Protein AF-A0A369YIW5-F1 (afdb_monomer_lite)

Structure (mmCIF, N/CA/C/O backbone):
data_AF-A0A369YIW5-F1
#
_entry.id   AF-A0A369YIW5-F1
#
loop_
_atom_site.group_PDB
_atom_site.id
_atom_site.type_symbol
_atom_site.label_atom_id
_atom_site.label_alt_id
_atom_site.label_comp_id
_atom_site.label_asym_id
_atom_site.label_entity_id
_atom_site.label_seq_id
_atom_site.pdbx_PDB_ins_code
_atom_site.Cartn_x
_atom_site.Cartn_y
_atom_site.Cartn_z
_atom_site.occupancy
_atom_site.B_iso_or_equiv
_atom_site.auth_seq_id
_atom_site.auth_comp_id
_atom_site.auth_asym_id
_atom_site.auth_atom_id
_atom_site.pdbx_PDB_model_num
ATOM 1 N N . MET A 1 1 ? 7.496 -14.235 -13.574 1.00 60.56 1 MET A N 1
ATOM 2 C CA . MET A 1 1 ? 7.295 -14.690 -12.187 1.00 60.56 1 MET A CA 1
ATOM 3 C C . MET A 1 1 ? 7.348 -13.442 -11.334 1.00 60.56 1 MET A C 1
ATOM 5 O O . MET A 1 1 ? 8.420 -12.864 -11.208 1.00 60.56 1 MET A O 1
ATOM 9 N N . ILE A 1 2 ? 6.187 -12.941 -10.917 1.00 63.47 2 ILE A N 1
ATOM 10 C CA . ILE A 1 2 ? 6.122 -11.843 -9.952 1.00 63.47 2 ILE A CA 1
ATOM 11 C C . ILE A 1 2 ? 6.527 -12.433 -8.592 1.00 63.47 2 ILE A C 1
ATOM 13 O O . ILE A 1 2 ? 6.182 -13.586 -8.328 1.00 63.47 2 ILE A O 1
ATOM 17 N N . PRO A 1 3 ? 7.325 -11.734 -7.771 1.00 75.25 3 PRO A N 1
ATOM 18 C CA . PRO A 1 3 ? 7.659 -12.221 -6.440 1.00 75.25 3 PRO A CA 1
ATOM 19 C C . PRO A 1 3 ? 6.382 -12.380 -5.609 1.00 75.25 3 PRO A C 1
ATOM 21 O O . PRO A 1 3 ? 5.578 -11.455 -5.570 1.00 75.25 3 PRO A O 1
ATOM 24 N N . GLU A 1 4 ? 6.235 -13.502 -4.906 1.00 77.44 4 GLU A N 1
ATOM 25 C CA . GLU A 1 4 ? 5.133 -13.781 -3.960 1.00 77.44 4 GLU A CA 1
ATOM 26 C C . GLU A 1 4 ? 4.878 -12.599 -3.001 1.00 77.44 4 GLU A C 1
ATOM 28 O O . GLU A 1 4 ? 3.745 -12.212 -2.741 1.00 77.44 4 GLU A O 1
ATOM 33 N N . GLN A 1 5 ? 5.949 -11.901 -2.611 1.00 80.00 5 GLN A N 1
ATOM 34 C CA . GLN A 1 5 ? 5.906 -10.705 -1.764 1.00 80.00 5 GLN A CA 1
ATOM 35 C C . GLN A 1 5 ? 5.079 -9.537 -2.334 1.00 80.00 5 GLN A C 1
ATOM 37 O O . GLN A 1 5 ? 4.606 -8.696 -1.571 1.00 80.00 5 GLN A O 1
ATOM 42 N N . VAL A 1 6 ? 4.946 -9.436 -3.661 1.00 79.81 6 VAL A N 1
ATOM 43 C CA . VAL A 1 6 ? 4.126 -8.404 -4.315 1.00 79.81 6 VAL A CA 1
ATOM 44 C C . VAL A 1 6 ? 2.648 -8.778 -4.235 1.00 79.81 6 VAL A C 1
ATOM 46 O O . VAL A 1 6 ? 1.824 -7.905 -3.985 1.00 79.81 6 VAL A O 1
ATOM 49 N N . GLU A 1 7 ? 2.311 -10.059 -4.395 1.00 82.75 7 GLU A N 1
ATOM 50 C CA . GLU A 1 7 ? 0.931 -10.545 -4.273 1.00 82.75 7 GLU A CA 1
ATOM 51 C C . GLU A 1 7 ? 0.416 -10.375 -2.839 1.00 82.75 7 GLU A C 1
ATOM 53 O O . GLU A 1 7 ? -0.674 -9.836 -2.643 1.00 82.75 7 GLU A O 1
ATOM 58 N N . ASP A 1 8 ? 1.243 -10.707 -1.843 1.00 83.62 8 ASP A N 1
ATOM 59 C CA . ASP A 1 8 ? 0.933 -10.477 -0.427 1.00 83.62 8 ASP A CA 1
ATOM 60 C C . ASP A 1 8 ? 0.707 -8.987 -0.127 1.00 83.62 8 ASP A C 1
ATOM 62 O O . ASP A 1 8 ? -0.253 -8.613 0.547 1.00 83.62 8 ASP A O 1
ATOM 66 N N . ALA A 1 9 ? 1.557 -8.107 -0.672 1.00 83.00 9 ALA A N 1
ATOM 67 C CA . ALA A 1 9 ? 1.400 -6.663 -0.510 1.00 83.00 9 ALA A CA 1
ATOM 68 C C . ALA A 1 9 ? 0.083 -6.156 -1.120 1.00 83.00 9 ALA A C 1
ATOM 70 O O . ALA A 1 9 ? -0.610 -5.344 -0.506 1.00 83.00 9 ALA A O 1
ATOM 71 N N . ILE A 1 10 ? -0.279 -6.643 -2.309 1.00 83.31 10 ILE A N 1
ATOM 72 C CA . ILE A 1 10 ? -1.536 -6.302 -2.986 1.00 83.31 10 ILE A CA 1
ATOM 73 C C . ILE A 1 10 ? -2.735 -6.787 -2.165 1.00 83.31 10 ILE A C 1
ATOM 75 O O . ILE A 1 10 ? -3.691 -6.032 -1.993 1.00 83.31 10 ILE A O 1
ATOM 79 N N . ALA A 1 11 ? -2.680 -8.000 -1.613 1.00 86.00 11 ALA A N 1
ATOM 80 C CA . ALA A 1 11 ? -3.744 -8.562 -0.784 1.00 86.00 11 ALA A CA 1
ATOM 81 C C . ALA A 1 11 ? -3.947 -7.781 0.529 1.00 86.00 11 ALA A C 1
ATOM 83 O O . ALA A 1 11 ? -5.092 -7.479 0.890 1.00 86.00 11 ALA A O 1
ATOM 84 N N . ASP A 1 12 ? -2.857 -7.394 1.202 1.00 83.50 12 ASP A N 1
ATOM 85 C CA . ASP A 1 12 ? -2.883 -6.553 2.409 1.00 83.50 12 ASP A CA 1
ATOM 86 C C . ASP A 1 12 ? -3.579 -5.212 2.120 1.00 83.50 12 ASP A C 1
ATOM 88 O O . ASP A 1 12 ? -4.508 -4.795 2.820 1.00 83.50 12 ASP A O 1
ATOM 92 N N . ILE A 1 13 ? -3.164 -4.542 1.042 1.00 85.25 13 ILE A N 1
ATOM 93 C CA . ILE A 1 13 ? -3.722 -3.248 0.637 1.00 85.25 13 ILE A CA 1
ATOM 94 C C . ILE A 1 13 ? -5.187 -3.400 0.222 1.00 85.25 13 ILE A C 1
ATOM 96 O O . ILE A 1 13 ? -6.026 -2.613 0.660 1.00 85.25 13 ILE A O 1
ATOM 100 N N . ALA A 1 14 ? -5.519 -4.408 -0.588 1.00 86.25 14 ALA A N 1
ATOM 101 C CA . ALA A 1 14 ? -6.881 -4.653 -1.0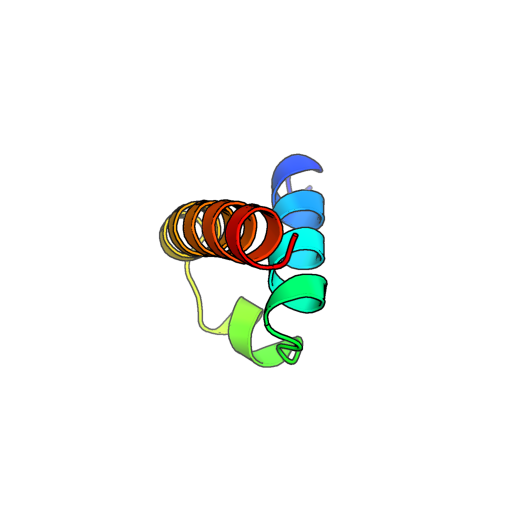54 1.00 86.25 14 ALA A CA 1
ATOM 102 C C . ALA A 1 14 ? -7.836 -4.916 0.114 1.00 86.25 14 ALA A C 1
ATOM 104 O O . ALA A 1 14 ? -8.952 -4.409 0.110 1.00 86.25 14 ALA A O 1
ATOM 105 N N . THR A 1 15 ? -7.396 -5.641 1.143 1.00 84.44 15 THR A N 1
ATOM 106 C CA . THR A 1 15 ? -8.223 -5.948 2.320 1.00 84.44 15 THR A CA 1
ATOM 107 C C . THR A 1 15 ? -8.438 -4.717 3.201 1.00 84.44 15 THR A C 1
ATOM 109 O O . THR A 1 15 ? -9.546 -4.477 3.678 1.00 84.44 15 THR A O 1
ATOM 112 N N . VAL A 1 16 ? -7.405 -3.892 3.396 1.00 85.25 16 VAL A N 1
ATOM 113 C CA . VAL A 1 16 ? -7.509 -2.691 4.241 1.00 85.25 16 VAL A CA 1
ATOM 114 C C . VAL A 1 16 ? -8.251 -1.552 3.534 1.00 85.25 16 VAL A C 1
ATOM 116 O O . VAL A 1 16 ? -9.072 -0.868 4.146 1.00 85.25 16 VAL A O 1
ATOM 119 N N . PHE A 1 17 ? -7.994 -1.341 2.244 1.00 82.25 17 PHE A N 1
ATOM 120 C CA . PHE A 1 17 ? -8.530 -0.213 1.477 1.00 82.25 17 PHE A CA 1
ATOM 121 C C . PHE A 1 17 ? -9.703 -0.573 0.559 1.00 82.25 17 PHE A C 1
ATOM 123 O O . PHE A 1 17 ? -10.300 0.333 -0.022 1.00 82.25 17 PHE A O 1
ATOM 130 N N . HIS A 1 18 ? -10.061 -1.857 0.446 1.00 82.69 18 HIS A N 1
ATOM 131 C CA . HIS A 1 18 ? -11.120 -2.356 -0.444 1.00 82.69 18 HIS A CA 1
ATOM 132 C C . HIS A 1 18 ? -10.923 -1.902 -1.900 1.00 82.69 18 HIS A C 1
ATOM 134 O O . HIS A 1 18 ? -11.870 -1.537 -2.597 1.00 82.69 18 HIS A O 1
ATOM 140 N N . TRP A 1 19 ? -9.666 -1.874 -2.347 1.00 82.44 19 TRP A N 1
ATOM 141 C CA . TRP A 1 19 ? -9.300 -1.424 -3.686 1.00 82.44 19 TRP A CA 1
ATOM 142 C C . TRP A 1 19 ? -9.613 -2.452 -4.766 1.00 82.44 19 TRP A C 1
ATOM 144 O O . TRP A 1 19 ? -9.541 -3.661 -4.553 1.00 82.44 1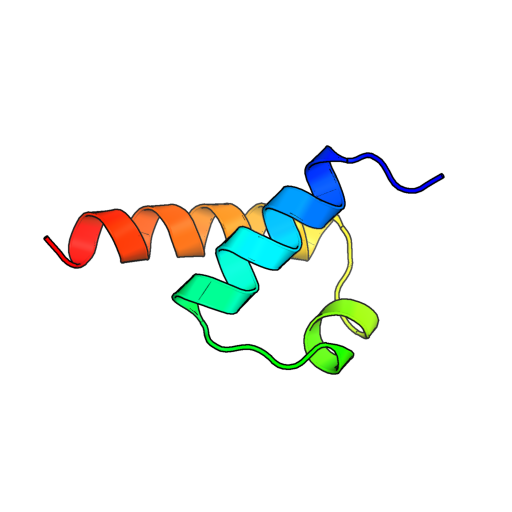9 TRP A O 1
ATOM 154 N N . ALA A 1 20 ? -9.943 -1.942 -5.951 1.00 77.19 20 ALA A N 1
ATOM 155 C CA . ALA A 1 20 ? -10.203 -2.754 -7.125 1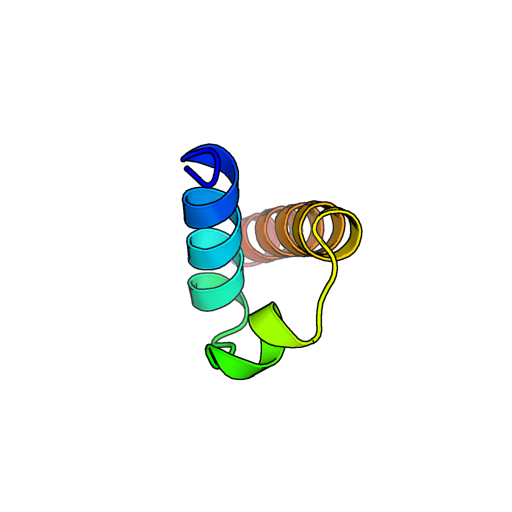.00 77.19 20 ALA A CA 1
ATOM 156 C C . ALA A 1 20 ? -8.887 -3.147 -7.838 1.00 77.19 20 ALA A C 1
ATOM 158 O O . ALA A 1 20 ? -7.922 -2.384 -7.795 1.00 77.19 20 ALA A O 1
ATOM 159 N N . PRO A 1 21 ? -8.844 -4.302 -8.537 1.00 71.31 21 PRO A N 1
ATOM 160 C CA . PRO A 1 21 ? -7.657 -4.800 -9.244 1.00 71.31 21 PRO A CA 1
ATOM 161 C C . PRO A 1 21 ? -7.014 -3.793 -10.210 1.00 71.31 21 PRO A C 1
ATOM 163 O O . PRO A 1 21 ? -5.801 -3.785 -10.374 1.00 71.31 21 PRO A O 1
ATOM 166 N N . ASN A 1 22 ? -7.816 -2.910 -10.816 1.00 78.31 22 ASN A N 1
ATOM 167 C CA . ASN A 1 22 ? -7.339 -1.880 -11.742 1.00 78.31 22 ASN A CA 1
ATOM 168 C C . ASN A 1 22 ? -6.458 -0.815 -11.069 1.00 78.31 22 ASN A C 1
ATOM 170 O O . ASN A 1 22 ? -5.593 -0.248 -11.723 1.00 78.31 22 ASN A O 1
ATOM 174 N N . ALA A 1 23 ? -6.652 -0.556 -9.772 1.00 77.56 23 ALA A N 1
ATOM 175 C CA . ALA A 1 23 ? -5.831 0.394 -9.028 1.00 77.56 23 ALA A CA 1
ATOM 176 C C . ALA A 1 23 ? -4.385 -0.103 -8.884 1.00 77.56 23 ALA A C 1
ATOM 178 O O . ALA A 1 23 ? -3.465 0.702 -8.798 1.00 77.56 23 ALA A O 1
ATOM 179 N N . PHE A 1 24 ? -4.181 -1.424 -8.890 1.00 74.81 24 PHE A N 1
ATOM 180 C CA . PHE A 1 24 ? -2.857 -2.039 -8.814 1.00 74.81 24 PHE A CA 1
ATOM 181 C C . PHE A 1 24 ? -2.126 -2.027 -10.163 1.00 74.81 24 PHE A C 1
ATOM 183 O O . PHE A 1 24 ? -0.903 -1.979 -10.175 1.00 74.81 24 PHE A O 1
ATOM 190 N N . ASP A 1 25 ? -2.863 -2.022 -11.279 1.00 76.06 25 ASP A N 1
ATOM 191 C CA . ASP A 1 25 ? -2.311 -1.965 -12.643 1.00 76.06 25 ASP A CA 1
ATOM 192 C C . ASP A 1 25 ? -1.784 -0.565 -13.006 1.00 76.06 25 ASP A C 1
ATOM 194 O O . ASP A 1 25 ? -0.852 -0.420 -13.797 1.00 76.06 25 ASP A O 1
ATOM 198 N N . GLU A 1 26 ? -2.365 0.480 -12.410 1.00 79.62 26 GLU A N 1
ATOM 199 C CA . GLU A 1 26 ? -1.912 1.866 -12.575 1.00 79.62 26 GLU A CA 1
ATOM 200 C C . GLU A 1 26 ? -0.752 2.234 -11.632 1.00 79.62 26 GLU A C 1
ATOM 202 O O . GLU A 1 26 ? -0.074 3.236 -11.864 1.00 79.62 26 GLU A O 1
ATOM 207 N N . MET A 1 27 ? -0.504 1.436 -10.586 1.00 78.69 27 MET A N 1
ATOM 208 C CA . MET A 1 27 ? 0.499 1.721 -9.557 1.00 78.69 27 MET A CA 1
ATOM 209 C C . MET A 1 27 ? 1.811 0.971 -9.772 1.00 78.69 27 MET A C 1
ATOM 211 O O . MET A 1 27 ? 1.871 -0.196 -10.150 1.00 78.69 27 MET A O 1
ATOM 215 N N . THR A 1 28 ? 2.907 1.647 -9.452 1.00 82.06 28 THR A N 1
ATOM 216 C CA . THR A 1 28 ? 4.247 1.059 -9.476 1.00 82.06 28 THR A CA 1
ATOM 217 C C . THR A 1 28 ? 4.523 0.216 -8.225 1.00 82.06 28 THR A C 1
ATOM 219 O O . THR A 1 28 ? 3.950 0.437 -7.159 1.00 82.06 28 THR A O 1
ATOM 222 N N . ILE A 1 29 ? 5.481 -0.719 -8.304 1.00 78.94 29 ILE A N 1
ATOM 223 C CA . ILE A 1 29 ? 5.909 -1.545 -7.151 1.00 78.94 29 ILE A CA 1
ATOM 224 C C . ILE A 1 29 ? 6.338 -0.687 -5.945 1.00 78.94 29 ILE A C 1
ATOM 226 O O . ILE A 1 29 ? 6.121 -1.082 -4.800 1.00 78.94 29 ILE A O 1
ATOM 230 N N . PHE A 1 30 ? 6.919 0.492 -6.186 1.00 82.81 30 PHE A N 1
ATOM 231 C CA . PHE A 1 30 ? 7.293 1.423 -5.118 1.00 82.81 30 PHE A CA 1
ATOM 232 C C . PHE A 1 30 ? 6.070 1.990 -4.394 1.00 82.81 30 PHE A C 1
ATOM 234 O O . PHE A 1 30 ? 6.062 2.055 -3.168 1.00 82.81 30 PHE A O 1
ATOM 241 N N . GLU A 1 31 ? 5.016 2.338 -5.132 1.00 84.50 31 GLU A N 1
ATOM 242 C CA . GLU A 1 31 ? 3.762 2.805 -4.540 1.00 84.50 31 GLU A CA 1
ATOM 243 C C . GLU A 1 31 ? 3.070 1.689 -3.759 1.00 84.50 31 GLU A C 1
ATOM 245 O O . GLU A 1 31 ? 2.568 1.945 -2.669 1.00 84.50 31 GLU A O 1
ATOM 250 N N . LEU A 1 32 ? 3.100 0.444 -4.249 1.00 83.56 32 LEU A N 1
ATOM 251 C CA . LEU A 1 32 ? 2.581 -0.706 -3.501 1.00 83.56 32 LEU A CA 1
ATOM 252 C C . LEU A 1 32 ? 3.293 -0.881 -2.158 1.00 83.56 32 LEU A C 1
ATOM 254 O O . LEU A 1 32 ? 2.635 -1.099 -1.144 1.00 83.56 32 LEU A O 1
ATOM 258 N N . ALA A 1 33 ? 4.618 -0.738 -2.113 1.00 83.50 33 ALA A N 1
ATOM 259 C CA . ALA A 1 33 ? 5.359 -0.815 -0.856 1.00 83.50 33 ALA A CA 1
ATOM 260 C C . ALA A 1 33 ? 4.929 0.285 0.140 1.00 83.50 33 ALA A C 1
ATOM 262 O O . ALA A 1 33 ? 4.704 -0.007 1.317 1.00 83.50 33 ALA A O 1
ATOM 263 N N . ASP A 1 34 ? 4.735 1.517 -0.338 1.00 87.56 34 ASP A N 1
ATOM 264 C CA . ASP A 1 34 ? 4.256 2.651 0.466 1.00 87.56 34 ASP A CA 1
ATOM 265 C C . ASP A 1 34 ? 2.813 2.456 0.960 1.00 87.56 34 ASP A C 1
ATOM 267 O O . ASP A 1 34 ? 2.481 2.730 2.118 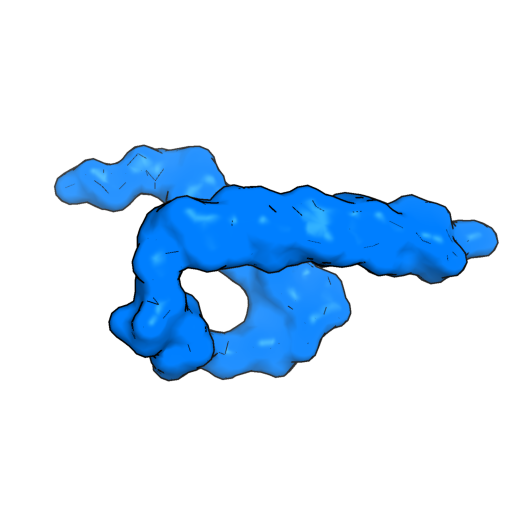1.00 87.56 34 ASP A O 1
ATOM 271 N N . TRP A 1 35 ? 1.929 1.969 0.089 1.00 86.50 35 TRP A N 1
ATOM 272 C CA . TRP A 1 35 ? 0.537 1.693 0.434 1.00 86.50 35 TRP A CA 1
ATOM 273 C C . TRP A 1 35 ? 0.407 0.537 1.412 1.00 86.50 35 TRP A C 1
ATOM 275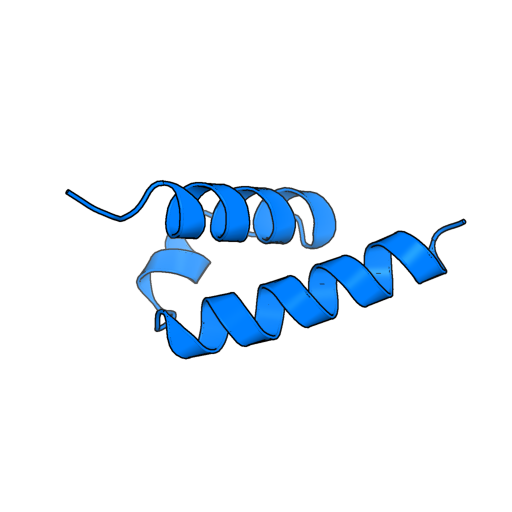 O O . TRP A 1 35 ? -0.435 0.608 2.307 1.00 86.50 35 TRP A O 1
ATOM 285 N N . ARG A 1 36 ? 1.266 -0.480 1.307 1.00 84.94 36 ARG A N 1
ATOM 286 C CA . ARG A 1 36 ? 1.330 -1.573 2.279 1.00 84.94 36 ARG A CA 1
ATOM 287 C C . ARG A 1 36 ? 1.680 -1.054 3.671 1.00 84.94 36 ARG A C 1
ATOM 289 O O . ARG A 1 36 ? 1.055 -1.460 4.648 1.00 84.94 36 ARG A O 1
ATOM 296 N N . GLU A 1 37 ? 2.623 -0.122 3.776 1.00 88.06 37 GLU A N 1
ATOM 297 C CA . GLU A 1 37 ? 2.967 0.480 5.067 1.00 88.06 37 GLU A CA 1
ATOM 298 C C . GLU A 1 37 ? 1.799 1.285 5.651 1.00 88.06 37 GLU A C 1
ATOM 300 O O . GLU A 1 37 ? 1.454 1.142 6.825 1.00 88.06 37 GLU A O 1
ATOM 305 N N . LYS A 1 38 ? 1.097 2.053 4.812 1.00 85.88 38 LYS A N 1
ATOM 306 C CA . LYS A 1 38 ? -0.137 2.744 5.220 1.00 85.88 38 LYS A CA 1
ATOM 307 C C . LYS A 1 38 ? -1.241 1.769 5.635 1.00 85.88 38 LYS A C 1
ATOM 309 O O . LYS A 1 38 ? -1.976 2.065 6.576 1.00 85.88 38 LYS A O 1
ATOM 314 N N . ALA A 1 39 ? -1.370 0.632 4.949 1.00 86.44 39 ALA A N 1
ATOM 315 C CA . ALA A 1 39 ? -2.339 -0.410 5.277 1.00 86.44 39 ALA A CA 1
ATOM 316 C C . ALA A 1 39 ? -2.075 -0.968 6.680 1.00 86.44 39 ALA A C 1
ATOM 318 O O . ALA A 1 39 ? -2.995 -1.031 7.494 1.00 86.44 39 ALA A O 1
ATOM 319 N N . ARG A 1 40 ? -0.807 -1.269 6.986 1.00 84.19 40 ARG A N 1
ATOM 320 C CA . ARG A 1 40 ? -0.353 -1.736 8.303 1.00 84.19 40 ARG A CA 1
ATOM 321 C C . ARG A 1 40 ? -0.698 -0.742 9.412 1.00 84.19 40 ARG A C 1
ATOM 323 O O . ARG A 1 40 ? -1.374 -1.109 10.368 1.00 84.19 40 ARG A O 1
ATOM 330 N N . LEU A 1 41 ? -0.319 0.528 9.242 1.00 86.88 41 LEU A N 1
ATOM 331 C CA . LEU A 1 41 ? -0.611 1.589 10.216 1.00 86.88 41 LEU A CA 1
ATOM 332 C C . LEU A 1 41 ? -2.118 1.729 10.475 1.00 86.88 41 LEU A C 1
ATOM 334 O O . LEU A 1 41 ? -2.558 1.941 11.606 1.00 86.88 41 LEU A O 1
ATOM 338 N N . ARG A 1 42 ? -2.934 1.595 9.424 1.00 82.69 42 ARG A N 1
ATOM 339 C CA . ARG A 1 42 ? -4.390 1.712 9.526 1.00 82.69 42 ARG A CA 1
ATOM 340 C C . ARG A 1 42 ? -5.030 0.496 10.192 1.00 82.69 42 ARG A C 1
ATOM 342 O O . ARG A 1 42 ? -5.987 0.671 10.941 1.00 82.69 42 ARG A O 1
ATOM 349 N N . ALA A 1 43 ? -4.501 -0.700 9.942 1.00 80.44 43 ALA A N 1
ATOM 350 C CA . ALA A 1 43 ? -4.932 -1.928 10.600 1.00 80.44 43 ALA A CA 1
ATOM 351 C C . ALA A 1 43 ? -4.639 -1.889 12.110 1.00 80.44 43 ALA A C 1
ATOM 353 O O . ALA A 1 43 ? -5.513 -2.227 12.902 1.00 80.44 43 ALA A O 1
ATOM 354 N N . GLU A 1 44 ? -3.464 -1.393 12.510 1.00 79.44 44 GLU A N 1
ATOM 355 C CA . GLU A 1 44 ? -3.109 -1.195 13.924 1.00 79.44 44 GLU A CA 1
ATOM 356 C C . GLU A 1 44 ? -3.985 -0.138 14.611 1.00 79.44 44 GLU A C 1
ATOM 358 O O . GLU A 1 44 ? -4.373 -0.311 15.761 1.00 79.44 44 GLU A O 1
ATOM 363 N N . THR A 1 45 ? -4.349 0.937 13.906 1.00 77.62 45 T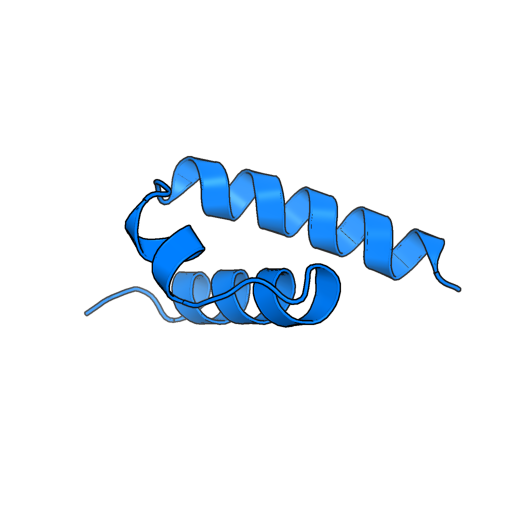HR A N 1
ATOM 364 C CA . THR A 1 45 ? -5.189 2.013 14.469 1.00 77.62 45 THR A CA 1
ATOM 365 C C . THR A 1 45 ? -6.657 1.597 14.661 1.00 77.62 45 THR A C 1
ATOM 367 O O . THR A 1 45 ? -7.401 2.279 15.360 1.00 77.62 45 THR A O 1
ATOM 370 N N . ASN A 1 46 ? -7.105 0.500 14.042 1.00 64.69 46 ASN A N 1
ATOM 371 C CA . ASN A 1 46 ? -8.495 0.034 14.111 1.00 64.69 46 ASN A CA 1
ATOM 372 C C . ASN A 1 46 ? -8.739 -1.016 15.222 1.00 64.69 46 ASN A C 1
ATOM 374 O O . ASN A 1 46 ? -9.683 -1.799 15.118 1.00 64.69 46 ASN A O 1
ATOM 378 N N . THR A 1 47 ? -7.880 -1.052 16.250 1.00 52.19 47 THR A N 1
ATOM 379 C CA . THR A 1 47 ? -8.012 -1.866 17.477 1.00 52.19 47 THR A CA 1
ATOM 380 C C . THR A 1 47 ? -8.208 -0.956 18.684 1.00 52.19 47 THR A C 1
ATOM 382 O O . THR A 1 47 ? -9.066 -1.288 19.532 1.00 52.19 47 THR A O 1
#

InterPro domains:
  IPR009493 Escherichia phage P2, Tail assembly protein E' [PF06528] (10-44)

pLDDT: mean 80.08, std 7.22, range [52.19, 88.06]

Organism: NCBI:txid1078480

Sequence (47 aa):
MIPEQVEDAIADIATVFHWAPNAFDEMTIFELADWREKARLRAETNT

Radius of gyration: 10.47 Å; chains: 1; bounding box: 19×18×30 Å

Foldseek 3Di:
DPPPVLVVLVVLLCVQVVDDPVVVVPDDSVVSVVSSVVSVVSVVVVD

Secondary structure (DSSP, 8-state):
---HHHHHHHHHHHHHH---HHHHHSS-HHHHHHHHHHHHHHHHHT-